Protein AF-A0A822ZK32-F1 (afdb_monomer_lite)

Organism: Nelumbo nucifera (NCBI:txid4432)

Secondary structure (DSSP, 8-state):
--SS--EEEPPGGGGG--S--EEE--SSEEEEEPPTT---TT--EEE--SSEEES-HHHHTTT-TT-EEE-----

Structure (mmCIF, N/CA/C/O backbone):
data_AF-A0A822ZK32-F1
#
_entry.id   AF-A0A822ZK32-F1
#
loop_
_atom_site.group_PDB
_atom_site.id
_atom_site.type_symbol
_atom_site.label_atom_id
_atom_site.label_alt_id
_atom_site.label_comp_id
_atom_site.label_asym_id
_atom_site.label_entity_id
_atom_site.label_seq_id
_atom_site.pdbx_PDB_ins_code
_atom_site.Cartn_x
_atom_site.Cartn_y
_atom_site.Cartn_z
_atom_site.occupancy
_atom_site.B_iso_or_equiv
_atom_site.auth_seq_id
_atom_site.auth_comp_id
_atom_site.auth_asym_id
_atom_site.auth_atom_id
_atom_site.pdbx_PDB_model_num
ATOM 1 N N . MET A 1 1 ? 5.442 -1.322 -7.720 1.00 78.81 1 MET A N 1
ATOM 2 C CA . MET A 1 1 ? 6.280 -0.297 -8.366 1.00 78.81 1 MET A CA 1
ATOM 3 C C . MET A 1 1 ? 5.730 1.078 -8.024 1.00 78.81 1 MET A C 1
ATOM 5 O O . MET A 1 1 ? 4.522 1.259 -8.132 1.00 78.81 1 MET A O 1
ATOM 9 N N . ALA A 1 2 ? 6.595 2.018 -7.637 1.00 89.56 2 ALA A N 1
ATOM 10 C CA . ALA A 1 2 ? 6.217 3.407 -7.368 1.00 89.56 2 ALA A CA 1
ATOM 11 C C . ALA A 1 2 ? 6.511 4.326 -8.565 1.00 89.56 2 ALA A C 1
ATOM 13 O O . ALA A 1 2 ? 7.335 3.958 -9.404 1.00 89.56 2 ALA A O 1
ATOM 14 N N . ASN A 1 3 ? 5.903 5.514 -8.614 1.00 93.69 3 ASN A N 1
ATOM 15 C CA . ASN A 1 3 ? 6.214 6.584 -9.577 1.00 93.69 3 ASN A CA 1
ATOM 16 C C . ASN A 1 3 ? 6.078 6.150 -11.041 1.00 93.69 3 ASN A C 1
ATOM 18 O O . ASN A 1 3 ? 7.029 6.185 -11.824 1.00 93.69 3 ASN A O 1
ATOM 22 N N . ASN A 1 4 ? 4.885 5.680 -11.384 1.00 95.44 4 ASN A N 1
ATOM 23 C CA . ASN A 1 4 ? 4.517 5.326 -12.747 1.00 95.44 4 ASN A CA 1
ATOM 24 C C . ASN A 1 4 ? 3.133 5.905 -13.073 1.00 95.44 4 ASN A C 1
ATOM 26 O O . ASN A 1 4 ? 2.478 6.513 -12.236 1.00 95.44 4 ASN A O 1
ATOM 30 N N . HIS A 1 5 ? 2.685 5.719 -14.312 1.00 95.94 5 HIS A N 1
ATOM 31 C CA . HIS A 1 5 ? 1.361 6.155 -14.768 1.00 95.94 5 HIS A CA 1
ATOM 32 C C . HIS A 1 5 ? 0.380 4.977 -14.832 1.00 95.94 5 HIS A C 1
ATOM 34 O O . HIS A 1 5 ? -0.428 4.898 -15.752 1.00 95.94 5 HIS A O 1
ATOM 40 N N . ILE A 1 6 ? 0.499 4.007 -13.915 1.00 95.62 6 ILE A N 1
ATOM 41 C CA . ILE A 1 6 ? -0.396 2.845 -13.911 1.00 95.62 6 ILE A CA 1
ATOM 42 C C . ILE A 1 6 ? -1.778 3.310 -13.459 1.00 95.62 6 ILE A C 1
ATOM 44 O O . ILE A 1 6 ? -1.901 3.947 -12.415 1.00 95.62 6 ILE A O 1
ATOM 48 N N . GLU A 1 7 ? -2.794 2.987 -14.249 1.00 95.94 7 GLU A N 1
ATOM 49 C CA . GLU A 1 7 ? -4.175 3.426 -14.059 1.00 95.94 7 GLU A CA 1
ATOM 50 C C . GLU A 1 7 ? -5.139 2.251 -13.857 1.00 95.94 7 GLU A C 1
ATOM 52 O O . GLU A 1 7 ? -4.823 1.096 -14.157 1.00 95.94 7 GLU A O 1
ATOM 57 N N . GLY A 1 8 ? -6.338 2.568 -13.364 1.00 95.81 8 GLY A N 1
ATOM 58 C CA . GLY A 1 8 ? -7.399 1.596 -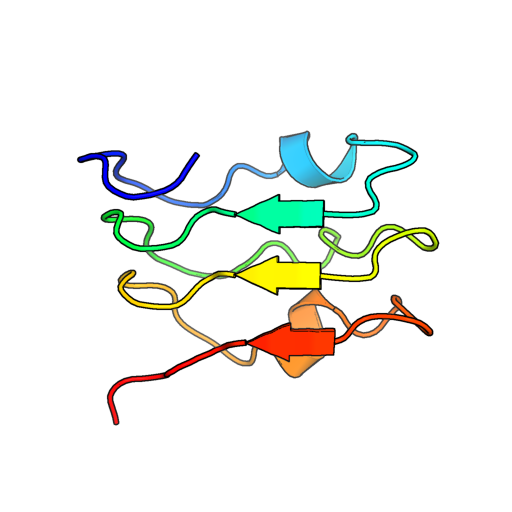13.104 1.00 95.81 8 GLY A CA 1
ATOM 59 C C . GLY A 1 8 ? -7.360 1.012 -11.687 1.00 95.81 8 GLY A C 1
ATOM 60 O O . GLY A 1 8 ? -6.578 1.455 -10.845 1.00 95.81 8 GLY A O 1
ATOM 61 N N . PRO A 1 9 ? -8.223 0.032 -11.382 1.00 94.62 9 PRO A N 1
ATOM 62 C CA . PRO A 1 9 ? -8.313 -0.534 -10.043 1.00 94.62 9 PRO A CA 1
ATOM 63 C C . PRO A 1 9 ? -7.169 -1.500 -9.733 1.00 94.62 9 PRO A C 1
ATOM 65 O O . PRO A 1 9 ? -6.602 -2.129 -10.630 1.00 94.62 9 PRO A O 1
ATOM 68 N N . ILE A 1 10 ? -6.879 -1.693 -8.441 1.00 91.25 10 ILE A N 1
ATOM 69 C CA . ILE A 1 10 ? -6.005 -2.789 -7.999 1.00 91.25 10 ILE A CA 1
ATOM 70 C C . ILE A 1 10 ? -6.715 -4.116 -8.316 1.00 91.25 10 ILE A C 1
ATOM 72 O O . ILE A 1 10 ? -7.813 -4.363 -7.808 1.00 91.25 10 ILE A O 1
ATOM 76 N N . PRO A 1 11 ? -6.126 -4.991 -9.144 1.00 91.06 11 PRO A N 1
ATOM 77 C CA . PRO A 1 11 ? -6.825 -6.173 -9.621 1.00 91.06 11 PRO A CA 1
ATOM 78 C C . PRO A 1 11 ? -6.909 -7.258 -8.536 1.00 91.06 11 PRO A C 1
ATOM 80 O O . PRO A 1 11 ? -5.984 -7.474 -7.755 1.00 91.06 11 PRO A O 1
ATOM 83 N N . ALA A 1 12 ? -8.029 -7.987 -8.494 1.00 87.88 12 ALA A N 1
ATOM 84 C CA . ALA A 1 12 ? -8.308 -8.982 -7.450 1.00 87.88 12 ALA A CA 1
ATOM 85 C C . ALA A 1 12 ? -7.336 -10.179 -7.442 1.00 87.88 12 ALA A C 1
ATOM 87 O O . ALA A 1 12 ? -7.214 -10.875 -6.438 1.00 87.88 12 ALA A O 1
ATOM 88 N N . ASN A 1 13 ? -6.601 -10.413 -8.532 1.00 86.62 13 ASN A N 1
ATOM 89 C CA . ASN A 1 13 ? -5.530 -11.413 -8.577 1.00 86.62 13 ASN A CA 1
ATOM 90 C C . ASN A 1 13 ? -4.385 -11.103 -7.596 1.00 86.62 13 ASN A C 1
ATOM 92 O O . ASN A 1 13 ? -3.646 -12.013 -7.232 1.00 86.62 13 ASN A O 1
ATOM 96 N N . PHE A 1 14 ? -4.270 -9.865 -7.104 1.00 82.25 14 PHE A N 1
ATOM 97 C CA . PHE A 1 14 ? -3.342 -9.523 -6.027 1.00 82.25 14 PHE A CA 1
ATOM 98 C C . PHE A 1 14 ? -3.656 -10.273 -4.725 1.00 82.25 14 PHE A C 1
ATOM 100 O O . PHE A 1 14 ? -2.776 -10.448 -3.890 1.00 82.25 14 PHE A O 1
ATOM 107 N N . CYS A 1 15 ? -4.878 -10.786 -4.570 1.00 80.25 15 CYS A N 1
ATOM 108 C CA . CYS A 1 15 ? -5.253 -11.642 -3.450 1.00 80.25 15 CYS A CA 1
ATOM 109 C C . CYS A 1 15 ? -4.652 -13.052 -3.523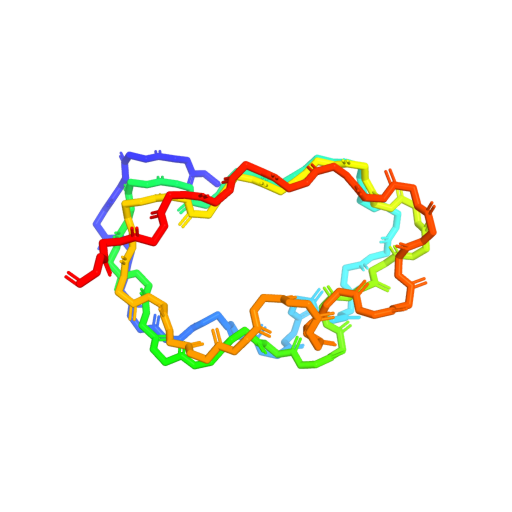 1.00 80.25 15 CYS A C 1
ATOM 111 O O . CYS A 1 15 ? -4.677 -13.774 -2.533 1.00 80.25 15 CYS A O 1
ATOM 113 N N . ALA A 1 16 ? -4.122 -13.453 -4.682 1.00 84.00 16 ALA A N 1
ATOM 114 C CA . ALA A 1 16 ? -3.390 -14.705 -4.850 1.00 84.00 16 ALA A CA 1
ATOM 115 C C . ALA A 1 16 ? -1.875 -14.534 -4.645 1.00 84.00 16 ALA A C 1
ATOM 117 O O . ALA A 1 16 ? -1.126 -15.504 -4.764 1.00 84.00 16 ALA A O 1
ATOM 118 N N . LEU A 1 17 ? -1.408 -13.312 -4.355 1.00 77.38 17 LEU A N 1
A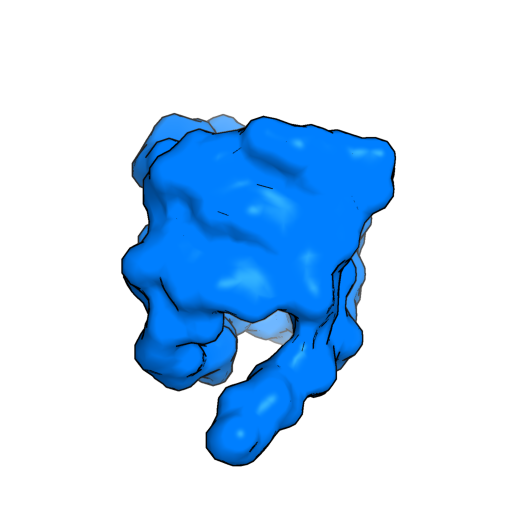TOM 119 C CA . LEU A 1 17 ? -0.026 -13.094 -3.950 1.00 77.38 17 LEU A CA 1
ATOM 120 C C . LEU A 1 17 ? 0.162 -13.753 -2.579 1.00 77.38 17 LEU A C 1
ATOM 122 O O . LEU A 1 17 ? -0.548 -13.426 -1.632 1.00 77.38 17 LEU A O 1
ATOM 126 N N . GLY A 1 18 ? 1.074 -14.726 -2.517 1.00 74.44 18 GLY A N 1
ATOM 127 C CA . GLY A 1 18 ? 1.385 -15.490 -1.308 1.00 74.44 18 GLY A CA 1
ATOM 128 C C . GLY A 1 18 ? 2.179 -14.668 -0.293 1.00 74.44 18 GLY A C 1
ATOM 129 O O . GLY A 1 18 ? 1.756 -13.592 0.122 1.00 74.44 18 GLY A O 1
ATOM 130 N N . GLU A 1 19 ? 3.348 -15.165 0.116 1.00 75.50 19 GLU A N 1
ATOM 131 C CA . GLU A 1 19 ? 4.192 -14.462 1.086 1.00 75.50 19 GLU A CA 1
ATOM 132 C C . GLU A 1 19 ? 4.780 -13.171 0.503 1.00 75.50 19 GLU A C 1
ATOM 134 O O . GLU A 1 19 ? 5.841 -13.147 -0.121 1.00 75.50 19 GLU A O 1
ATOM 139 N N . LEU A 1 20 ? 4.069 -12.072 0.722 1.00 78.44 20 LEU A N 1
ATOM 140 C CA . LEU A 1 20 ? 4.509 -10.729 0.396 1.00 78.44 20 LEU A CA 1
ATOM 141 C C . LEU A 1 20 ? 4.713 -9.968 1.704 1.00 78.44 20 LEU A C 1
ATOM 143 O O . LEU A 1 20 ? 3.837 -9.974 2.566 1.00 78.44 20 LEU A O 1
ATOM 147 N N . TRP A 1 21 ? 5.876 -9.342 1.864 1.00 83.44 21 TRP A N 1
ATOM 148 C CA . TRP A 1 21 ? 6.235 -8.573 3.062 1.00 83.44 21 TRP A CA 1
ATOM 149 C C . TRP A 1 21 ? 6.230 -7.062 2.799 1.00 83.44 21 TRP A C 1
ATOM 151 O O . TRP A 1 21 ? 5.950 -6.285 3.710 1.00 83.44 21 TRP A O 1
ATOM 161 N N . PHE A 1 22 ? 6.476 -6.653 1.551 1.00 85.44 22 PHE A N 1
ATOM 162 C CA . PHE A 1 22 ? 6.531 -5.260 1.121 1.00 85.44 22 PHE A CA 1
ATOM 163 C C . PHE A 1 22 ? 5.844 -5.078 -0.239 1.00 85.44 22 PHE A C 1
ATOM 165 O O . PHE A 1 22 ? 6.135 -5.804 -1.192 1.00 85.44 22 PHE A O 1
ATOM 172 N N . LEU A 1 23 ? 4.973 -4.075 -0.337 1.00 86.88 23 LEU A N 1
ATOM 173 C CA . LEU A 1 23 ? 4.410 -3.585 -1.591 1.00 86.88 23 LEU A CA 1
ATOM 174 C C . LEU A 1 23 ? 4.519 -2.068 -1.642 1.00 86.88 23 LEU A C 1
ATOM 176 O O . LEU A 1 23 ? 4.038 -1.361 -0.754 1.00 86.88 23 LEU A O 1
ATOM 180 N N . ASP A 1 24 ? 5.027 -1.579 -2.762 1.00 90.50 24 ASP A N 1
ATOM 181 C CA . ASP A 1 24 ? 4.953 -0.166 -3.090 1.00 90.50 24 ASP A CA 1
ATOM 182 C C . ASP A 1 24 ? 4.143 0.033 -4.366 1.00 90.50 24 ASP A C 1
ATOM 184 O O . ASP A 1 24 ? 4.575 -0.409 -5.429 1.00 90.50 24 ASP A O 1
ATOM 188 N N . LEU A 1 25 ? 2.968 0.652 -4.264 1.00 91.38 25 LEU A N 1
ATOM 189 C CA . LEU A 1 25 ? 2.156 1.117 -5.396 1.00 91.38 25 LEU A CA 1
ATOM 190 C C . LEU A 1 25 ? 2.043 2.645 -5.402 1.00 91.38 25 LEU A C 1
ATOM 192 O O . LEU A 1 25 ? 1.183 3.201 -6.083 1.00 91.38 25 LEU A O 1
ATOM 196 N N . SER A 1 26 ? 2.864 3.337 -4.617 1.00 92.50 26 SER A N 1
ATOM 197 C CA . SER A 1 26 ? 2.727 4.774 -4.432 1.00 92.50 26 SER A CA 1
ATOM 198 C C . SER A 1 26 ? 3.036 5.569 -5.696 1.00 92.50 26 SER A C 1
ATOM 200 O O . SER A 1 26 ? 3.803 5.139 -6.551 1.00 92.50 26 SER A O 1
ATOM 202 N N . GLU A 1 27 ? 2.450 6.757 -5.806 1.00 94.12 27 GLU A N 1
ATOM 203 C CA . GLU A 1 27 ? 2.678 7.662 -6.942 1.00 94.12 27 GLU A CA 1
ATOM 204 C C . GLU A 1 27 ? 2.290 7.005 -8.281 1.00 94.12 27 GLU A C 1
ATOM 206 O O . GLU A 1 27 ? 3.101 6.878 -9.197 1.00 94.12 27 GLU A O 1
ATOM 211 N N . ASN A 1 28 ? 1.047 6.530 -8.350 1.00 94.94 28 ASN A N 1
ATOM 212 C CA . ASN A 1 28 ? 0.398 6.016 -9.557 1.00 94.94 28 ASN A CA 1
ATOM 213 C C . ASN A 1 28 ? -1.010 6.630 -9.680 1.00 94.94 28 ASN A C 1
ATOM 215 O O . ASN A 1 28 ? -1.403 7.482 -8.882 1.00 94.94 28 ASN A O 1
ATOM 219 N N . ASN A 1 29 ? -1.780 6.176 -10.667 1.00 95.50 29 ASN A N 1
ATOM 220 C CA . ASN A 1 29 ? -3.160 6.590 -10.912 1.00 95.50 29 ASN A CA 1
ATOM 221 C C . ASN A 1 29 ? -4.146 5.450 -10.584 1.00 95.50 29 ASN A C 1
ATOM 223 O O . ASN A 1 29 ? -5.175 5.306 -11.248 1.00 95.50 29 ASN A O 1
ATOM 227 N N . PHE A 1 30 ? -3.828 4.593 -9.599 1.00 93.69 30 PHE A N 1
ATOM 228 C CA . PHE A 1 30 ? -4.759 3.539 -9.188 1.00 93.69 30 PHE A CA 1
ATOM 229 C C . PHE A 1 30 ? -6.017 4.158 -8.581 1.00 93.69 30 PHE A C 1
ATOM 231 O O . PHE A 1 30 ? -5.906 5.064 -7.756 1.00 93.69 30 PHE A O 1
ATOM 238 N N . ASN A 1 31 ? -7.191 3.647 -8.945 1.00 93.31 31 ASN A N 1
ATOM 239 C CA . ASN A 1 31 ? -8.483 4.185 -8.519 1.00 93.31 31 ASN A CA 1
ATOM 240 C C . ASN A 1 31 ? -9.420 3.118 -7.936 1.00 93.31 31 ASN A C 1
ATOM 242 O O . ASN A 1 31 ? -9.121 1.922 -7.940 1.00 93.31 31 ASN A O 1
ATOM 246 N N . GLY A 1 32 ? -10.553 3.559 -7.389 1.00 92.19 32 GLY A N 1
ATOM 247 C CA . GLY A 1 32 ? -11.545 2.670 -6.788 1.00 92.19 32 GLY A CA 1
ATOM 248 C C . GLY A 1 32 ? -11.068 2.019 -5.485 1.00 92.19 32 GLY A C 1
ATOM 249 O O . GLY A 1 32 ? -10.165 2.511 -4.810 1.00 92.19 32 GLY A O 1
ATOM 250 N N . LEU A 1 33 ? -11.713 0.918 -5.098 1.00 89.94 33 LEU A N 1
ATOM 251 C CA . LEU A 1 33 ? -11.490 0.270 -3.802 1.00 89.94 33 LEU A CA 1
ATOM 252 C C . LEU A 1 33 ? -10.277 -0.669 -3.815 1.00 89.94 33 LEU A C 1
ATOM 254 O O . LEU A 1 33 ? -10.024 -1.380 -4.788 1.00 89.94 33 LEU A O 1
ATOM 258 N N . ILE A 1 34 ? -9.590 -0.760 -2.675 1.00 88.62 34 ILE A N 1
ATOM 259 C CA . ILE A 1 34 ? -8.616 -1.829 -2.429 1.00 88.62 34 ILE A CA 1
ATOM 260 C C . ILE A 1 34 ? -9.394 -3.144 -2.212 1.00 88.62 34 ILE A C 1
ATOM 262 O O . ILE A 1 34 ? -10.297 -3.171 -1.370 1.00 88.62 34 ILE A O 1
ATOM 266 N N . PRO A 1 35 ? -9.069 -4.244 -2.918 1.00 87.12 35 PRO A N 1
ATOM 267 C CA . PRO A 1 35 ? -9.744 -5.524 -2.723 1.00 87.12 35 PRO A CA 1
ATOM 268 C C . PRO A 1 35 ? -9.680 -5.990 -1.261 1.00 87.12 35 PRO A C 1
ATOM 270 O O . PRO A 1 35 ? -8.609 -6.025 -0.665 1.00 87.12 35 PRO A O 1
ATOM 273 N N . SER A 1 36 ? -10.803 -6.419 -0.681 1.00 80.06 36 SER A N 1
ATOM 274 C CA . SER A 1 36 ? -10.873 -6.851 0.731 1.00 80.06 36 SER A CA 1
ATOM 275 C C . SER A 1 36 ? -10.063 -8.114 1.049 1.00 80.06 36 SER A C 1
ATOM 277 O O . SER A 1 36 ? -9.776 -8.410 2.207 1.00 80.06 36 SER A O 1
ATOM 279 N N . CYS A 1 37 ? -9.698 -8.874 0.017 1.00 77.38 37 CYS A N 1
ATOM 280 C CA . CYS A 1 37 ? -8.815 -10.029 0.115 1.00 77.38 37 CYS A CA 1
ATOM 281 C C . CYS A 1 37 ? -7.326 -9.664 0.033 1.00 77.38 37 CYS A C 1
ATOM 283 O O . CYS A 1 37 ? -6.481 -10.552 0.139 1.00 77.38 37 CYS A O 1
ATOM 285 N N . PHE A 1 38 ? -6.992 -8.380 -0.131 1.00 76.19 38 PHE A N 1
ATOM 286 C CA . PHE A 1 38 ? -5.627 -7.874 -0.201 1.00 76.19 38 PHE A CA 1
ATOM 287 C C . PHE A 1 38 ? -4.992 -7.768 1.195 1.00 76.19 38 PHE A C 1
ATOM 289 O O . PHE A 1 38 ? -4.566 -6.711 1.643 1.00 76.19 38 PHE A O 1
ATOM 296 N N . SER A 1 39 ? -4.955 -8.892 1.907 1.00 70.62 39 SER A N 1
ATOM 297 C CA . SER A 1 39 ? -4.476 -8.963 3.285 1.00 70.62 39 SER A CA 1
ATOM 298 C C . SER A 1 39 ? -3.674 -10.249 3.513 1.00 70.62 39 SER A C 1
ATOM 300 O O . SER A 1 39 ? -4.150 -11.155 4.200 1.00 70.62 39 SER A O 1
ATOM 302 N N . PRO A 1 40 ? -2.465 -10.374 2.928 1.00 69.44 40 PRO A N 1
ATOM 303 C CA . PRO A 1 40 ? -1.601 -11.512 3.209 1.00 69.44 40 PRO A CA 1
ATOM 304 C C . PRO A 1 40 ? -1.197 -11.494 4.689 1.00 69.44 40 PRO A C 1
ATOM 306 O O . PRO A 1 40 ? -0.901 -10.435 5.255 1.00 69.44 40 PRO A O 1
ATOM 309 N N . GLU A 1 41 ? -1.161 -12.663 5.326 1.00 71.56 41 GLU A N 1
ATOM 310 C CA . GLU A 1 41 ? -0.770 -12.796 6.739 1.00 71.56 41 GLU A CA 1
ATOM 311 C C . GLU A 1 41 ? 0.685 -12.354 6.986 1.00 71.56 41 GLU A C 1
ATOM 313 O O . GLU A 1 41 ? 1.022 -11.858 8.061 1.00 71.56 41 GLU A O 1
ATOM 318 N N . SER A 1 42 ? 1.542 -12.478 5.968 1.00 71.62 42 SER A N 1
ATOM 319 C CA . SER A 1 42 ? 2.966 -12.117 5.995 1.00 71.62 42 SER A CA 1
ATOM 320 C C . SER A 1 42 ? 3.249 -10.624 5.793 1.00 71.62 42 SER A C 1
ATOM 322 O O . SER A 1 42 ? 4.408 -10.205 5.834 1.00 71.62 42 SER A O 1
ATOM 324 N N . PHE A 1 43 ? 2.223 -9.827 5.510 1.00 76.75 43 PHE A N 1
ATOM 325 C CA . PHE A 1 43 ? 2.380 -8.493 4.952 1.00 76.75 43 PHE A CA 1
ATOM 326 C C . PHE A 1 43 ? 2.716 -7.446 6.017 1.00 76.75 43 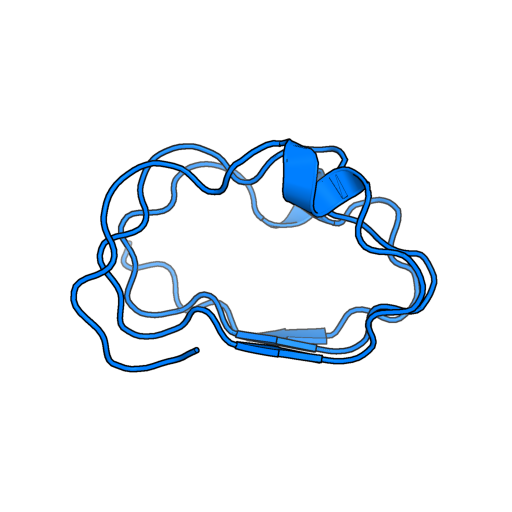PHE A C 1
ATOM 328 O O . PHE A 1 43 ? 2.012 -7.319 7.019 1.00 76.75 43 PHE A O 1
ATOM 335 N N . GLN A 1 44 ? 3.806 -6.702 5.803 1.00 80.31 44 GLN A N 1
ATOM 336 C CA . GLN A 1 44 ? 4.353 -5.767 6.793 1.00 80.31 44 GLN A CA 1
ATOM 337 C C . GLN A 1 44 ? 4.275 -4.314 6.337 1.00 80.31 44 GLN A C 1
ATOM 339 O O . GLN A 1 44 ? 4.019 -3.446 7.162 1.00 80.31 44 GLN A O 1
ATOM 344 N N . TYR A 1 45 ? 4.442 -4.038 5.044 1.00 83.56 45 TYR A N 1
ATOM 345 C CA . TYR A 1 45 ? 4.495 -2.669 4.535 1.00 83.56 45 TYR A CA 1
ATOM 346 C C . TYR A 1 45 ? 3.699 -2.511 3.240 1.00 83.56 45 TYR A C 1
ATOM 348 O O . TYR A 1 45 ? 3.980 -3.179 2.245 1.00 83.56 45 TYR A O 1
ATOM 356 N N . ALA A 1 46 ? 2.748 -1.574 3.247 1.00 85.94 46 ALA A N 1
ATOM 357 C CA . ALA A 1 46 ? 2.065 -1.080 2.050 1.00 85.94 46 ALA A CA 1
ATOM 358 C C . ALA A 1 46 ? 2.263 0.430 1.915 1.00 85.94 46 ALA A C 1
ATOM 360 O O . ALA A 1 46 ? 1.829 1.202 2.778 1.00 85.94 46 ALA A O 1
ATOM 361 N N . HIS A 1 47 ? 2.852 0.847 0.798 1.00 90.19 47 HIS A N 1
ATOM 362 C CA . HIS A 1 47 ? 2.861 2.237 0.355 1.00 90.19 47 HIS A CA 1
ATOM 363 C C . HIS A 1 47 ? 1.813 2.417 -0.740 1.00 90.19 47 HIS A C 1
ATOM 365 O O . HIS A 1 47 ? 1.943 1.871 -1.836 1.00 90.19 47 HIS A O 1
ATOM 371 N N . LEU A 1 48 ? 0.761 3.170 -0.426 1.00 89.38 48 LEU A N 1
ATOM 372 C CA . LEU A 1 48 ? -0.378 3.408 -1.324 1.00 89.38 48 LEU A CA 1
ATOM 373 C C . LEU A 1 48 ? -0.632 4.900 -1.573 1.00 89.38 48 LEU A C 1
ATOM 375 O O . LEU A 1 48 ? -1.564 5.258 -2.288 1.00 89.38 48 LEU A O 1
ATOM 379 N N . GLN A 1 49 ? 0.171 5.783 -0.972 1.00 89.75 49 GLN A N 1
ATOM 380 C CA . GLN A 1 49 ? 0.017 7.230 -1.096 1.00 89.75 49 GLN A CA 1
ATOM 381 C C . GLN A 1 49 ? 0.118 7.711 -2.549 1.00 89.75 49 GLN A C 1
ATOM 383 O O . GLN A 1 49 ? 0.782 7.080 -3.368 1.00 89.75 49 GLN A O 1
ATOM 388 N N . LYS A 1 50 ? -0.461 8.888 -2.831 1.00 91.38 50 LYS A N 1
ATOM 389 C CA . LYS A 1 50 ? -0.460 9.505 -4.170 1.00 91.38 50 LYS A CA 1
ATOM 390 C C . LYS A 1 50 ? -1.054 8.554 -5.229 1.00 91.38 50 LYS A C 1
ATOM 392 O O . LYS A 1 50 ? -0.397 8.239 -6.209 1.00 91.38 50 LYS A O 1
ATOM 397 N N . ASN A 1 51 ? -2.270 8.090 -4.961 1.00 92.12 51 ASN A N 1
ATOM 398 C CA . ASN A 1 51 ? -3.170 7.398 -5.884 1.00 92.12 51 ASN A CA 1
ATOM 399 C C . ASN A 1 51 ? -4.575 8.008 -5.731 1.00 92.12 51 ASN A C 1
ATOM 401 O O . ASN A 1 51 ? -4.787 8.854 -4.858 1.00 92.12 51 ASN A O 1
ATOM 405 N N . GLU A 1 52 ? -5.531 7.538 -6.523 1.00 93.31 52 GLU A N 1
ATOM 406 C CA . GLU A 1 52 ? -6.957 7.893 -6.482 1.00 93.31 52 GLU A CA 1
ATOM 407 C C . GLU A 1 52 ? -7.797 6.783 -5.817 1.00 93.31 52 GLU A C 1
ATOM 409 O O . GLU A 1 52 ? -8.964 6.575 -6.139 1.00 93.31 52 GLU A O 1
ATOM 414 N N . LEU A 1 53 ? -7.183 6.020 -4.905 1.00 89.56 53 LEU A N 1
ATOM 415 C CA . LEU A 1 53 ? -7.838 4.929 -4.182 1.00 89.56 53 LEU A CA 1
ATOM 416 C C . LEU A 1 53 ? -8.889 5.469 -3.206 1.00 89.56 53 LEU A C 1
ATOM 418 O O . LEU A 1 53 ? -8.637 6.406 -2.447 1.00 89.56 53 LEU A O 1
ATOM 422 N N . GLU A 1 54 ? -10.038 4.808 -3.181 1.00 87.44 54 GLU A N 1
ATOM 423 C CA . GLU A 1 54 ? -11.202 5.163 -2.380 1.00 87.44 54 GLU A CA 1
ATOM 424 C C . GLU A 1 54 ? -11.462 4.137 -1.267 1.00 87.44 54 GLU A C 1
ATOM 426 O O . GLU A 1 54 ? -10.973 3.003 -1.279 1.00 87.44 54 GLU A O 1
ATOM 431 N N . GLY A 1 55 ? -12.295 4.535 -0.305 1.00 83.75 55 GLY A N 1
ATOM 432 C CA . GLY A 1 55 ? -12.781 3.657 0.754 1.00 83.75 55 GLY A CA 1
ATOM 433 C C . GLY A 1 55 ? -11.819 3.458 1.936 1.00 83.75 55 GLY A C 1
ATOM 434 O O . GLY A 1 55 ? -10.710 4.000 1.993 1.00 83.75 55 GLY A O 1
ATOM 435 N N . PRO A 1 56 ? -12.265 2.709 2.957 1.00 80.38 56 PRO A N 1
ATOM 436 C CA . PRO A 1 56 ? -11.525 2.552 4.199 1.00 80.38 56 PRO A CA 1
ATOM 437 C C . PRO A 1 56 ? -10.379 1.543 4.054 1.00 80.38 56 PRO A C 1
ATOM 439 O O . PRO A 1 56 ? -10.575 0.330 4.047 1.00 80.38 56 PRO A O 1
ATOM 442 N N . VAL A 1 57 ? -9.145 2.050 4.084 1.00 76.69 57 VAL A N 1
ATOM 443 C CA . VAL A 1 57 ? -7.909 1.241 4.117 1.00 76.69 57 VAL A CA 1
ATOM 444 C C . VAL A 1 57 ? -7.950 0.164 5.212 1.00 76.69 57 VAL A C 1
ATOM 446 O O . VAL A 1 57 ? -7.475 -0.948 5.008 1.00 76.69 57 VAL A O 1
ATOM 449 N N . LYS A 1 58 ? -8.551 0.464 6.372 1.00 76.06 58 LYS A N 1
ATOM 450 C CA . LYS A 1 58 ? -8.651 -0.476 7.501 1.00 76.06 58 LYS A CA 1
ATOM 451 C C . LYS A 1 58 ? -9.376 -1.776 7.146 1.00 76.06 58 LYS A C 1
ATOM 453 O O . LYS A 1 58 ? -9.013 -2.820 7.675 1.00 76.06 58 LYS A O 1
ATOM 458 N N . GLU A 1 59 ? -10.388 -1.723 6.284 1.00 77.75 59 GLU A N 1
ATOM 459 C CA . GLU A 1 59 ? -11.172 -2.911 5.927 1.00 77.75 59 GLU A CA 1
ATOM 460 C C . GLU A 1 59 ? -10.383 -3.830 4.997 1.00 77.75 59 GLU A C 1
ATOM 462 O O . GLU A 1 59 ? -10.332 -5.041 5.227 1.00 77.75 59 GLU A O 1
ATOM 467 N N . ALA A 1 60 ? -9.696 -3.240 4.014 1.00 78.00 60 ALA A N 1
ATOM 468 C CA . ALA A 1 60 ? -8.890 -3.959 3.032 1.00 78.00 60 ALA A CA 1
ATOM 469 C C . ALA A 1 60 ? -7.760 -4.789 3.657 1.00 78.00 60 ALA A C 1
ATOM 471 O O . ALA A 1 60 ? -7.390 -5.831 3.126 1.00 78.00 60 ALA A O 1
ATOM 472 N N . PHE A 1 61 ? -7.257 -4.350 4.811 1.00 77.31 61 PHE A N 1
ATOM 473 C CA . PHE A 1 61 ? -6.144 -4.982 5.512 1.00 77.31 61 PHE A CA 1
ATOM 474 C C . PHE A 1 61 ? -6.513 -5.576 6.875 1.00 77.31 61 PHE A C 1
ATOM 476 O O . PHE A 1 61 ? -5.642 -5.853 7.700 1.00 77.31 61 PHE A O 1
ATOM 483 N N . SER A 1 62 ? -7.804 -5.775 7.133 1.00 77.56 62 SER A N 1
ATOM 484 C CA . SER A 1 62 ? -8.316 -6.219 8.436 1.00 77.56 62 SER A CA 1
ATOM 485 C C . SER A 1 62 ? -7.760 -7.565 8.925 1.00 77.56 62 SER A C 1
ATOM 487 O O . SER A 1 62 ? -7.794 -7.826 10.127 1.00 77.56 62 SER A O 1
ATOM 489 N N . LYS A 1 63 ? -7.231 -8.415 8.032 1.00 75.31 63 LYS A N 1
ATOM 490 C CA . LYS A 1 63 ? -6.651 -9.725 8.384 1.00 75.31 63 LYS A CA 1
ATOM 491 C C . LYS A 1 63 ? -5.138 -9.683 8.621 1.00 75.31 63 LYS A C 1
ATOM 493 O O . LYS A 1 63 ? -4.578 -10.643 9.146 1.00 75.31 63 LYS A O 1
ATOM 498 N N . SER A 1 64 ? -4.462 -8.592 8.267 1.00 73.94 64 SER A N 1
ATOM 499 C CA . SER A 1 64 ? -3.011 -8.480 8.384 1.00 73.94 64 SER A CA 1
ATOM 500 C C . SER A 1 64 ? -2.647 -8.011 9.791 1.00 73.94 64 SER A C 1
ATOM 502 O O . SER A 1 64 ? -2.834 -6.855 10.155 1.00 73.94 64 SER A O 1
ATOM 504 N N . THR A 1 65 ? -2.091 -8.914 10.595 1.00 73.38 65 THR A N 1
ATOM 505 C CA . THR A 1 65 ? -1.741 -8.646 12.004 1.00 73.38 65 THR A CA 1
ATOM 506 C C . THR A 1 65 ? -0.422 -7.892 12.183 1.00 73.38 65 THR A C 1
ATOM 508 O O . THR A 1 65 ? -0.130 -7.407 13.274 1.00 73.38 65 THR A O 1
ATOM 511 N N . ARG A 1 66 ? 0.385 -7.796 11.119 1.00 73.94 66 ARG A N 1
ATOM 512 C CA . ARG A 1 66 ? 1.730 -7.196 11.121 1.00 73.94 66 ARG A CA 1
ATOM 513 C C . ARG A 1 66 ? 1.855 -5.966 10.226 1.00 73.94 66 ARG A C 1
ATOM 515 O O . ARG A 1 66 ? 2.957 -5.446 10.068 1.00 73.94 66 ARG A O 1
ATOM 522 N N . LEU A 1 67 ? 0.752 -5.516 9.634 1.00 73.56 67 LEU A N 1
ATOM 523 C CA . LEU A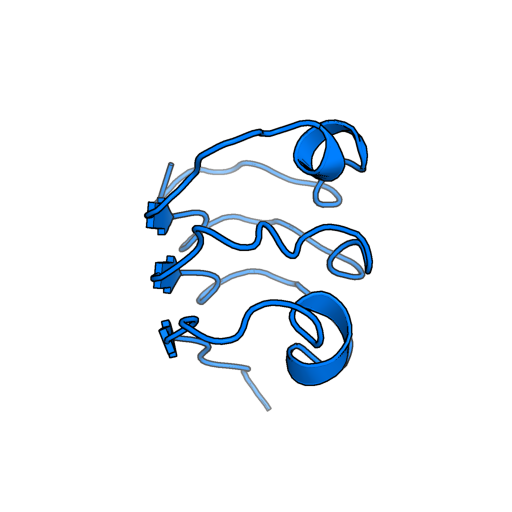 1 67 ? 0.790 -4.453 8.646 1.00 73.56 67 LEU A CA 1
ATOM 524 C C . LEU A 1 67 ? 1.022 -3.085 9.291 1.00 73.56 67 LEU A C 1
ATOM 526 O O . LEU A 1 67 ? 0.278 -2.641 10.164 1.00 73.56 67 LEU A O 1
ATOM 530 N N . VAL A 1 68 ? 2.002 -2.380 8.744 1.00 72.56 68 VAL A N 1
ATOM 531 C CA . VAL A 1 68 ? 2.249 -0.959 8.930 1.00 72.56 68 VAL A CA 1
ATOM 532 C C . VAL A 1 68 ? 2.002 -0.275 7.586 1.00 72.56 68 VAL A C 1
ATOM 534 O O . VAL A 1 68 ? 2.781 -0.412 6.642 1.00 72.56 68 VAL A O 1
ATOM 537 N N . THR A 1 69 ? 0.895 0.456 7.473 1.00 68.62 69 THR A N 1
ATOM 538 C CA . THR A 1 69 ? 0.541 1.156 6.230 1.00 68.62 69 THR A CA 1
ATOM 539 C C . THR A 1 69 ? 0.976 2.612 6.280 1.00 68.62 69 THR A C 1
ATOM 541 O O . THR A 1 69 ? 0.667 3.326 7.234 1.00 68.62 69 THR A O 1
ATOM 544 N N . VAL A 1 70 ? 1.610 3.090 5.208 1.00 65.75 70 VAL A N 1
ATOM 545 C CA . VAL A 1 70 ? 1.826 4.522 4.980 1.00 65.75 70 VAL A CA 1
ATOM 546 C C . VAL A 1 70 ? 0.803 4.975 3.946 1.00 65.75 70 VAL A C 1
ATOM 548 O O . VAL A 1 70 ? 1.023 4.907 2.741 1.00 65.75 70 VAL A O 1
ATOM 551 N N . THR A 1 71 ? -0.367 5.410 4.413 1.00 66.75 71 THR A N 1
ATOM 552 C CA . THR A 1 71 ? -1.355 6.068 3.551 1.00 66.75 71 THR A CA 1
ATOM 553 C C . THR A 1 71 ? -1.400 7.545 3.864 1.00 66.75 71 THR A C 1
ATOM 555 O O . THR A 1 71 ? -1.676 7.932 4.998 1.00 66.75 71 THR A O 1
ATOM 558 N N . ARG A 1 72 ? -1.215 8.380 2.845 1.00 57.44 72 ARG A N 1
ATOM 559 C CA .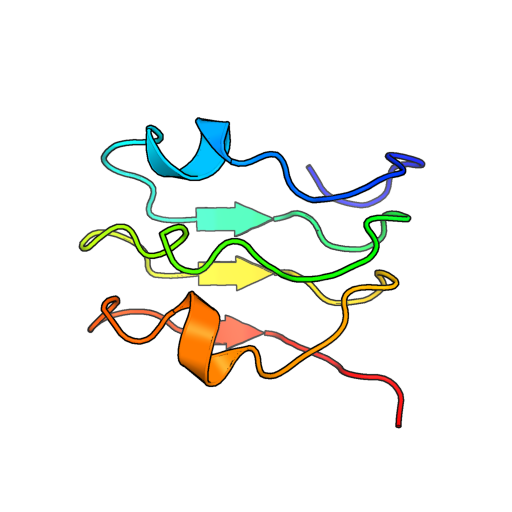 ARG A 1 72 ? -1.666 9.766 2.900 1.00 57.44 72 ARG A CA 1
ATOM 560 C C . ARG A 1 72 ? -2.918 9.865 2.039 1.00 57.44 72 ARG A C 1
ATOM 562 O O . ARG A 1 72 ? -2.805 9.922 0.819 1.00 57.44 72 ARG A O 1
ATOM 569 N N . GLN A 1 73 ? -4.089 9.825 2.669 1.00 50.88 73 GLN A N 1
ATOM 570 C CA . GLN A 1 73 ? -5.332 10.207 2.001 1.00 50.88 73 GLN A CA 1
ATOM 571 C C . GLN A 1 73 ? -5.303 11.734 1.847 1.00 50.88 73 GLN A C 1
ATOM 573 O O . GLN A 1 73 ? -5.025 12.445 2.818 1.00 50.88 73 GLN A O 1
ATOM 578 N N . LYS A 1 74 ? -5.506 12.248 0.630 1.00 41.09 74 LYS A N 1
ATOM 579 C CA . LYS A 1 74 ? -5.967 13.632 0.485 1.00 41.09 74 LYS A CA 1
ATOM 580 C C . LYS A 1 74 ? -7.397 13.643 1.027 1.00 41.09 74 LYS A C 1
ATOM 582 O O . LYS A 1 74 ? -8.189 12.801 0.618 1.00 41.09 74 LYS A O 1
ATOM 587 N N . LEU A 1 75 ? -7.650 14.522 1.995 1.00 37.44 75 LEU A N 1
ATOM 588 C CA . LEU A 1 75 ? -9.005 14.906 2.389 1.00 37.44 75 LEU A CA 1
ATOM 589 C C . LEU A 1 75 ? -9.748 15.489 1.185 1.00 37.44 75 LEU A C 1
ATOM 591 O O . LEU A 1 75 ? -9.069 16.172 0.379 1.00 37.44 75 LEU A O 1
#

Foldseek 3Di:
DEQDADAEADDPCCLVDEQDAEDEPYNYAHAEEQALSNAHCNYAEYHHENYHYDDDPCNSHVNHPRYDYDYDDDD

InterPro domains:
  IPR001611 Leucine-rich repeat [PF00560] (20-39)
  IPR032675 Leucine-rich repeat domain superfamily [G3DSA:3.80.10.10] (1-74)
  IPR051502 Receptor-like Defense Trigger [PTHR48062] (1-69)

pLDDT: mean 81.72, std 11.91, range [37.44, 95.94]

Radius of gyration: 11.29 Å; chains: 1; bounding box: 19×30×27 Å

Sequence (75 aa):
MANNHIEGPIPANFCALGELWFLDLSENNFNGLIPSCFSPESFQYAHLQKNELEGPVKEAFSKSTRLVTVTRQKL